Protein AF-0000000084620055 (afdb_homodimer)

Foldseek 3Di:
DVVVVVVVVVVVVVVVVVVVVVVVVVVVVVVVVVVVVVVVVVVVVLVVVLVVQVVVVPVVSSVVSVVVCCVVVVVVVVVPPDCPPPVD/DVVVVVVVVVVVVVVVVVVVVVVVVVVVVVVVVVVVVVVVVVVVVLVVVLVVQVVVVPVVSSVVSVVVCCVVVVVVVVVPPPVVPPPD

pLDDT: mean 87.49, std 14.99, range [29.81, 98.31]

Organism: Rhizophagus irregularis (strain DAOM 197198w) (NCBI:txid1432141)

Sequence (176 aa):
MFREIFEESGFEVYESRESFIEYVQTEQQKRAEDRRIAVGELTERMRDRYWRVEETGDAERTQFFISMLEATVNPIISRFDDNSNEKTMFREIFEESGFEVYESRESFIEYVQTEQQKRAEDRRIAVGELTERMRDRYWRVEETGDAERTQFFISMLEATVNPIISRFDDNSNEKT

Structure (mmCIF, N/CA/C/O backbone):
data_AF-0000000084620055-model_v1
#
loop_
_entity.id
_entity.type
_entity.pdbx_description
1 polymer 'Nudix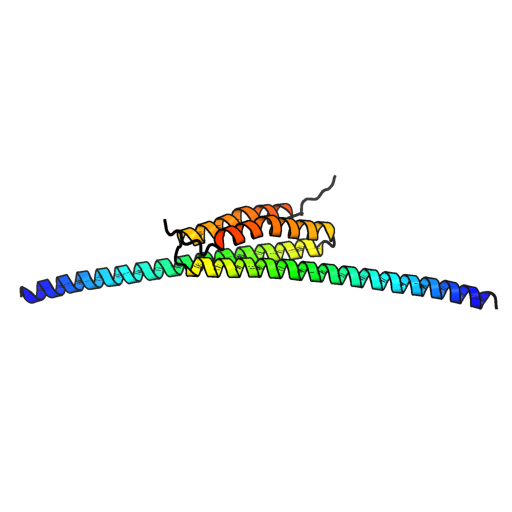 hydrolase domain-containing protein'
#
loop_
_atom_site.group_PDB
_atom_site.id
_atom_site.type_symbol
_atom_site.label_atom_id
_atom_site.label_alt_id
_atom_site.label_comp_id
_atom_site.label_asym_id
_atom_site.label_entity_id
_atom_site.label_seq_id
_atom_site.pdbx_PDB_ins_code
_atom_site.Cartn_x
_atom_site.Cartn_y
_atom_site.Cartn_z
_atom_site.occupancy
_atom_site.B_iso_or_equiv
_atom_site.auth_seq_id
_atom_site.auth_comp_id
_atom_site.auth_asym_id
_atom_site.auth_atom_id
_atom_site.pdbx_PDB_model_num
ATOM 1 N N . MET A 1 1 ? -8.609 -62.344 -17.484 1 67.88 1 MET A N 1
ATOM 2 C CA . MET A 1 1 ? -7.594 -62.062 -16.469 1 67.88 1 MET A CA 1
ATOM 3 C C . MET A 1 1 ? -6.633 -60.969 -16.953 1 67.88 1 MET A C 1
ATOM 5 O O . MET A 1 1 ? -6.383 -60 -16.234 1 67.88 1 MET A O 1
ATOM 9 N N . PHE A 1 2 ? -6.09 -61.062 -18.219 1 72.25 2 PHE A N 1
ATOM 10 C CA . PHE A 1 2 ? -5.117 -60.125 -18.75 1 72.25 2 PHE A CA 1
ATOM 11 C C . PHE A 1 2 ? -5.758 -58.75 -18.984 1 72.25 2 PHE A C 1
ATOM 13 O O . PHE A 1 2 ? -5.152 -57.719 -18.688 1 72.25 2 PHE A O 1
ATOM 20 N N . ARG A 1 3 ? -7.012 -58.656 -19.453 1 76.25 3 ARG A N 1
ATOM 21 C CA . ARG A 1 3 ? -7.703 -57.406 -19.719 1 76.25 3 ARG A CA 1
ATOM 22 C C . ARG A 1 3 ? -7.98 -56.656 -18.422 1 76.25 3 ARG A C 1
ATOM 24 O O . ARG A 1 3 ? -7.848 -55.438 -18.375 1 76.25 3 ARG A O 1
ATOM 31 N N . GLU A 1 4 ? -8.188 -57.406 -17.359 1 71.81 4 GLU A N 1
ATOM 32 C CA . GLU A 1 4 ? -8.516 -56.812 -16.062 1 71.81 4 GLU A CA 1
ATOM 33 C C . GLU A 1 4 ? -7.293 -56.156 -15.43 1 71.81 4 GLU A C 1
ATOM 35 O O . GLU A 1 4 ? -7.398 -55.094 -14.828 1 71.81 4 GLU A O 1
ATOM 40 N N . ILE A 1 5 ? -6.105 -56.781 -15.648 1 72.56 5 ILE A N 1
ATOM 41 C CA . ILE A 1 5 ? -4.859 -56.25 -15.078 1 72.56 5 ILE A CA 1
ATOM 42 C C . ILE A 1 5 ? -4.457 -54.969 -15.789 1 72.56 5 ILE A C 1
ATOM 44 O O . ILE A 1 5 ? -3.992 -54.031 -15.156 1 72.56 5 ILE A O 1
ATOM 48 N N . PHE A 1 6 ? -4.668 -54.844 -17.141 1 73.38 6 PHE A N 1
ATOM 49 C CA . PHE A 1 6 ? -4.32 -53.688 -17.938 1 73.38 6 PHE A CA 1
ATOM 50 C C . PHE A 1 6 ? -5.25 -52.531 -17.609 1 73.38 6 PHE A C 1
ATOM 52 O O . PHE A 1 6 ? -4.809 -51.375 -17.5 1 73.38 6 PHE A O 1
ATOM 59 N N . GLU A 1 7 ? -6.52 -52.781 -17.391 1 73.88 7 GLU A N 1
ATOM 60 C CA . GLU A 1 7 ? -7.492 -51.75 -17.062 1 73.88 7 GLU A CA 1
ATOM 61 C C . GLU A 1 7 ? -7.227 -51.188 -15.672 1 73.88 7 GLU A C 1
ATOM 63 O O . GLU A 1 7 ? -7.316 -49.969 -15.461 1 73.88 7 GLU A O 1
ATOM 68 N N . GLU A 1 8 ? -6.801 -52.125 -14.773 1 74.44 8 GLU A N 1
ATOM 69 C CA . GLU A 1 8 ? -6.496 -51.688 -13.406 1 74.44 8 GLU A CA 1
ATOM 70 C C . GLU A 1 8 ? -5.242 -50.812 -13.367 1 74.44 8 GLU A C 1
ATOM 72 O O . GLU A 1 8 ? -5.195 -49.812 -12.648 1 74.44 8 GLU A O 1
ATOM 77 N N . SER A 1 9 ? -4.258 -51.312 -14.297 1 80.5 9 SER A N 1
ATOM 78 C CA . SER A 1 9 ? -3.016 -50.562 -14.352 1 80.5 9 SER A CA 1
ATOM 79 C C . SER A 1 9 ? -3.24 -49.188 -14.945 1 80.5 9 SER A C 1
ATOM 81 O O . SER A 1 9 ? -2.713 -48.188 -14.438 1 80.5 9 SER A O 1
ATOM 83 N N . GLY A 1 10 ? -4.125 -49.156 -16.062 1 79.62 10 GLY A N 1
ATOM 84 C CA . GLY A 1 10 ? -4.461 -47.875 -16.688 1 79.62 10 GLY A CA 1
ATOM 85 C C . GLY A 1 10 ? -5.215 -46.938 -15.773 1 79.62 10 GLY A C 1
ATOM 86 O O . GLY A 1 10 ? -4.953 -45.719 -15.758 1 79.62 10 GLY A O 1
ATOM 87 N N . PHE A 1 11 ? -6.078 -47.625 -15.023 1 82.62 11 PHE A N 1
ATOM 88 C CA . PHE A 1 11 ? -6.895 -46.875 -14.078 1 82.62 11 PHE A CA 1
ATOM 89 C C . PHE A 1 11 ? -6.035 -46.312 -12.961 1 82.62 11 PHE A C 1
ATOM 91 O O . PHE A 1 11 ? -6.199 -45.156 -12.57 1 82.62 11 PHE A O 1
ATOM 98 N N . GLU A 1 12 ? -5.121 -47.094 -12.32 1 84.19 12 GLU A N 1
ATOM 99 C CA . GLU A 1 12 ? -4.223 -46.656 -11.258 1 84.19 12 GLU A CA 1
ATOM 100 C C . GLU A 1 12 ? -3.352 -45.5 -11.727 1 84.19 12 GLU A C 1
ATOM 102 O O . GLU A 1 12 ? -3.133 -44.531 -10.977 1 84.19 12 GLU A O 1
ATOM 107 N N . VAL A 1 13 ? -2.883 -45.625 -12.969 1 85.75 13 VAL A N 1
ATOM 108 C CA . VAL A 1 13 ? -2.055 -44.562 -13.555 1 85.75 13 VAL A CA 1
ATOM 109 C C . VAL A 1 13 ? -2.885 -43.312 -13.734 1 85.75 13 VAL A C 1
ATOM 111 O O . VAL A 1 13 ? -2.42 -42.188 -13.422 1 85.75 13 VAL A O 1
ATOM 114 N N . TYR A 1 14 ? -4.148 -43.531 -14.219 1 86.25 14 TYR A N 1
ATOM 115 C CA . TYR A 1 14 ? -5.051 -42.406 -14.398 1 86.25 14 TYR A CA 1
ATOM 116 C C . TYR A 1 14 ? -5.363 -41.719 -13.07 1 86.25 14 TYR A C 1
ATOM 118 O O . TYR A 1 14 ? -5.289 -40.5 -12.945 1 86.25 14 TYR A O 1
ATOM 126 N N . GLU A 1 15 ? -5.637 -42.594 -12.031 1 85.69 15 GLU A N 1
ATOM 127 C CA . GLU A 1 15 ? -5.949 -42.062 -10.711 1 85.69 15 GLU A CA 1
ATOM 128 C C . GLU A 1 15 ? -4.754 -41.312 -10.109 1 85.69 15 GLU A C 1
ATOM 130 O O . GLU A 1 15 ? -4.918 -40.281 -9.469 1 85.69 15 GLU A O 1
ATOM 135 N N . SER A 1 16 ? -3.58 -41.844 -10.328 1 87.75 16 SER A N 1
ATOM 136 C CA . SER A 1 16 ? -2.361 -41.219 -9.82 1 87.75 16 SER A CA 1
ATOM 137 C C . SER A 1 16 ? -2.098 -39.875 -10.492 1 87.75 16 SER A C 1
ATOM 139 O O . SER A 1 16 ? -1.713 -38.906 -9.836 1 87.75 16 SER A O 1
ATOM 141 N N . ARG A 1 17 ? -2.414 -39.844 -11.867 1 87.75 17 ARG A N 1
ATOM 142 C CA . ARG A 1 17 ? -2.238 -38.625 -12.625 1 87.75 17 ARG A CA 1
ATOM 143 C C . ARG A 1 17 ? -3.24 -37.562 -12.18 1 87.75 17 ARG A C 1
ATOM 145 O O . ARG A 1 17 ? -2.885 -36.375 -12.023 1 87.75 17 ARG A O 1
ATOM 152 N N . GLU A 1 18 ? -4.52 -38.125 -11.984 1 87.69 18 GLU A N 1
ATOM 153 C CA . GLU A 1 18 ? -5.566 -37.188 -11.539 1 87.69 18 GLU A CA 1
ATOM 154 C C . GLU A 1 18 ? -5.262 -36.625 -10.156 1 87.69 18 GLU A C 1
ATOM 156 O O . GLU A 1 18 ? -5.441 -35.438 -9.906 1 87.69 18 GLU A O 1
ATOM 161 N N . SER A 1 19 ? -4.781 -37.5 -9.266 1 88.56 19 SER A N 1
ATOM 162 C CA . SER A 1 19 ? -4.41 -37.094 -7.922 1 88.56 19 SER A CA 1
ATOM 163 C C . SER A 1 19 ? -3.252 -36.094 -7.949 1 88.56 19 SER A C 1
ATOM 165 O O . SER A 1 19 ? -3.238 -35.125 -7.184 1 88.56 19 SER A O 1
ATOM 167 N N . PHE A 1 20 ? -2.393 -36.406 -8.875 1 89.44 20 PHE A N 1
ATOM 168 C CA . PHE A 1 20 ? -1.241 -35.531 -9.008 1 89.44 20 PHE A CA 1
ATOM 169 C C . PHE A 1 20 ? -1.667 -34.156 -9.523 1 89.44 20 PHE A C 1
ATOM 171 O O . PHE A 1 20 ? -1.247 -33.125 -8.992 1 89.44 20 PHE A O 1
ATOM 178 N N . ILE A 1 21 ? -2.57 -34.094 -10.516 1 88.94 21 ILE A N 1
ATOM 179 C CA . ILE A 1 21 ? -3.076 -32.844 -11.094 1 88.94 21 ILE A CA 1
ATOM 180 C C . ILE A 1 21 ? -3.836 -32.062 -10.031 1 88.94 21 ILE A C 1
ATOM 182 O O . ILE A 1 21 ? -3.645 -30.859 -9.891 1 88.94 21 ILE A O 1
ATOM 186 N N . GLU A 1 22 ? -4.598 -32.75 -9.25 1 88.75 22 GLU A N 1
ATOM 187 C CA . GLU A 1 22 ? -5.344 -32.125 -8.164 1 88.75 22 GLU A CA 1
ATOM 188 C C . GLU A 1 22 ? -4.402 -31.516 -7.125 1 88.75 22 GLU A C 1
ATOM 190 O O . GLU A 1 22 ? -4.637 -30.406 -6.629 1 88.75 22 GLU A O 1
ATOM 195 N N . TYR A 1 23 ? -3.432 -32.281 -6.816 1 89.94 23 TYR A N 1
ATOM 196 C CA . TYR A 1 23 ? -2.439 -31.828 -5.852 1 89.94 23 TYR A CA 1
ATOM 197 C C . TYR A 1 23 ? -1.753 -30.562 -6.348 1 89.94 23 TYR A C 1
ATOM 199 O O . TYR A 1 23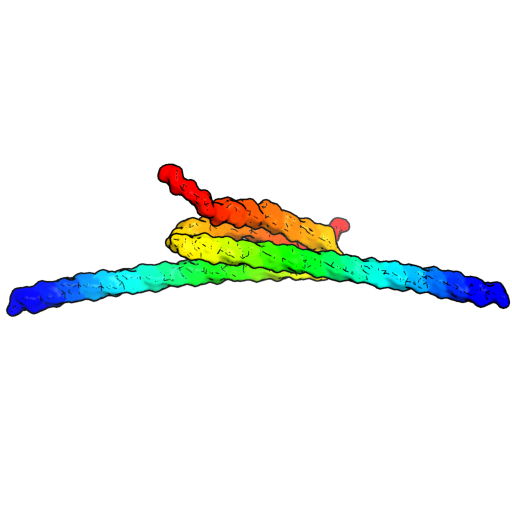 ? -1.628 -29.578 -5.602 1 89.94 23 TYR A O 1
ATOM 207 N N . VAL A 1 24 ? -1.356 -30.484 -7.59 1 85.75 24 VAL A N 1
ATOM 208 C CA . VAL A 1 24 ? -0.67 -29.344 -8.188 1 85.75 24 VAL A CA 1
ATOM 209 C C . VAL A 1 24 ? -1.598 -28.125 -8.195 1 85.75 24 VAL A C 1
ATOM 211 O O . VAL A 1 24 ? -1.185 -27.031 -7.848 1 85.75 24 VAL A O 1
ATOM 214 N N . GLN A 1 25 ? -2.846 -28.297 -8.523 1 88 25 GLN A N 1
ATOM 215 C CA . GLN A 1 25 ? -3.822 -27.219 -8.57 1 88 25 GLN A CA 1
ATOM 216 C C . GLN A 1 25 ? -4.055 -26.625 -7.184 1 88 25 GLN A C 1
ATOM 218 O O . GLN A 1 25 ? -4.105 -25.406 -7.027 1 88 25 GLN A O 1
ATOM 223 N N . THR A 1 26 ? -4.09 -27.531 -6.207 1 89.62 26 THR A N 1
ATOM 224 C CA . THR A 1 26 ? -4.297 -27.078 -4.832 1 89.62 26 THR A CA 1
ATOM 225 C C . THR A 1 26 ? -3.088 -26.297 -4.328 1 89.62 26 THR A C 1
ATOM 227 O O . THR A 1 26 ? -3.24 -25.281 -3.646 1 89.62 26 THR A O 1
ATOM 230 N N . GLU A 1 27 ? -1.937 -26.812 -4.652 1 90.12 27 GLU A N 1
ATOM 231 C CA . GLU A 1 27 ? -0.718 -26.125 -4.23 1 90.12 27 GLU A CA 1
ATOM 232 C C . GLU A 1 27 ? -0.605 -24.75 -4.875 1 90.12 27 GLU A C 1
ATOM 234 O O . GLU A 1 27 ? -0.199 -23.781 -4.227 1 90.12 27 GLU A O 1
ATOM 239 N N . GLN A 1 28 ? -0.963 -24.609 -6.137 1 88.88 28 GLN A N 1
ATOM 240 C CA . GLN A 1 28 ? -0.936 -23.328 -6.832 1 88.88 28 GLN A CA 1
ATOM 241 C C . GLN A 1 28 ? -1.939 -22.359 -6.227 1 88.88 28 GLN A C 1
ATOM 243 O O . GLN A 1 28 ? -1.642 -21.172 -6.07 1 88.88 28 GLN A O 1
ATOM 248 N N . GLN A 1 29 ? -3.053 -22.875 -5.844 1 91.69 29 GLN A N 1
ATOM 249 C CA . GLN A 1 29 ? -4.078 -22.047 -5.219 1 91.69 29 GLN A CA 1
ATOM 250 C C . GLN A 1 29 ? -3.619 -21.531 -3.855 1 91.69 29 GLN A C 1
ATOM 252 O O . GLN A 1 29 ? -3.834 -20.375 -3.516 1 91.69 29 GLN A O 1
ATOM 257 N N . LYS A 1 30 ? -3.006 -22.406 -3.137 1 93.94 30 LYS A N 1
ATOM 258 C CA . LYS A 1 30 ? -2.49 -22.016 -1.826 1 93.94 30 LYS A CA 1
ATOM 259 C C . LYS A 1 30 ? -1.412 -20.938 -1.953 1 93.94 30 LYS A C 1
ATOM 261 O O . LYS A 1 30 ? -1.381 -19.984 -1.172 1 93.94 30 LYS A O 1
ATOM 266 N N . ARG A 1 31 ? -0.573 -21.062 -2.906 1 93.31 31 ARG A N 1
ATOM 267 C CA . ARG A 1 31 ? 0.49 -20.078 -3.119 1 93.31 31 ARG A CA 1
ATOM 268 C C . ARG A 1 31 ? -0.082 -18.734 -3.521 1 93.31 31 ARG A C 1
ATOM 270 O O . ARG A 1 31 ? 0.42 -17.688 -3.096 1 93.31 31 ARG A O 1
ATOM 277 N N . ALA A 1 32 ? -1.068 -18.781 -4.336 1 94.12 32 ALA A N 1
ATOM 278 C CA . ALA A 1 32 ? -1.733 -17.531 -4.727 1 94.12 32 ALA A CA 1
ATOM 279 C C . ALA A 1 32 ? -2.369 -16.844 -3.52 1 94.12 32 ALA A C 1
ATOM 281 O O . ALA A 1 32 ? -2.283 -15.625 -3.375 1 94.12 32 ALA A O 1
ATOM 282 N N . GLU A 1 33 ? -2.963 -17.688 -2.674 1 95.88 33 GLU A N 1
ATOM 283 C CA . GLU A 1 33 ? -3.566 -17.141 -1.46 1 95.88 33 GLU A CA 1
ATOM 284 C C . GLU A 1 33 ? -2.512 -16.531 -0.543 1 95.88 33 GLU A C 1
ATOM 286 O O . GLU A 1 33 ? -2.736 -15.477 0.056 1 95.88 33 GLU A O 1
ATOM 291 N N . ASP A 1 34 ? -1.43 -17.172 -0.391 1 96 34 ASP A N 1
ATOM 292 C CA . ASP A 1 34 ? -0.326 -16.656 0.41 1 96 34 ASP A CA 1
ATOM 293 C C . ASP A 1 34 ? 0.151 -15.312 -0.121 1 96 34 ASP A C 1
ATOM 295 O O . ASP A 1 34 ? 0.436 -14.398 0.656 1 96 34 ASP A O 1
ATOM 299 N N . ARG A 1 35 ? 0.231 -15.234 -1.442 1 96.88 35 ARG A N 1
ATOM 300 C CA . ARG A 1 35 ? 0.65 -13.977 -2.055 1 96.88 35 ARG A CA 1
ATOM 301 C C . ARG A 1 35 ? -0.368 -12.875 -1.789 1 96.88 35 ARG A C 1
ATOM 303 O O . ARG A 1 35 ? 0.004 -11.742 -1.482 1 96.88 35 ARG A O 1
ATOM 310 N N . ARG A 1 36 ? -1.609 -13.219 -1.871 1 97.06 36 ARG A N 1
ATOM 311 C CA . ARG A 1 36 ? -2.676 -12.273 -1.575 1 97.06 36 ARG A CA 1
ATOM 312 C C . ARG A 1 36 ? -2.582 -11.773 -0.136 1 97.06 36 ARG A C 1
ATOM 314 O O . ARG A 1 36 ? -2.711 -10.578 0.123 1 97.06 36 ARG A O 1
ATOM 321 N N . ILE A 1 37 ? -2.346 -12.688 0.755 1 97.69 37 ILE A N 1
ATOM 322 C CA . ILE A 1 37 ? -2.223 -12.352 2.17 1 97.69 37 ILE A CA 1
ATOM 323 C C . ILE A 1 37 ? -1.021 -11.438 2.383 1 97.69 37 ILE A C 1
ATOM 325 O O . ILE A 1 37 ? -1.111 -10.438 3.105 1 97.69 37 ILE A O 1
ATOM 329 N N . ALA A 1 38 ? 0.08 -11.75 1.758 1 96.94 38 ALA A N 1
ATOM 330 C CA . ALA A 1 38 ? 1.298 -10.953 1.896 1 96.94 38 ALA A CA 1
ATOM 331 C C . ALA A 1 38 ? 1.068 -9.516 1.444 1 96.94 38 ALA A C 1
ATOM 333 O O . ALA A 1 38 ? 1.489 -8.57 2.117 1 96.94 38 ALA A O 1
ATOM 334 N N . VAL A 1 39 ? 0.375 -9.32 0.289 1 97.44 39 VAL A N 1
ATOM 335 C CA . VAL A 1 39 ? 0.083 -7.984 -0.22 1 97.44 39 VAL A CA 1
ATOM 336 C C . VAL A 1 39 ? -0.867 -7.266 0.734 1 97.44 39 VAL A C 1
ATOM 338 O O . VAL A 1 39 ? -0.689 -6.078 1.019 1 97.44 39 VAL A O 1
ATOM 341 N N . GLY A 1 40 ? -1.891 -7.945 1.205 1 97.12 40 GLY A N 1
ATOM 342 C CA . GLY A 1 40 ? -2.811 -7.383 2.182 1 97.12 40 GLY A CA 1
ATOM 343 C C . GLY A 1 40 ? -2.119 -6.906 3.445 1 97.12 40 GLY A C 1
ATOM 344 O O . GLY A 1 40 ? -2.393 -5.805 3.932 1 97.12 40 GLY A O 1
ATOM 345 N N . GLU A 1 41 ? -1.249 -7.707 3.977 1 97.44 41 GLU A N 1
ATOM 346 C CA . GLU A 1 41 ? -0.514 -7.355 5.188 1 97.44 41 GLU A CA 1
ATOM 347 C C . GLU A 1 41 ? 0.383 -6.145 4.961 1 97.44 41 GLU A C 1
ATOM 349 O O . GLU A 1 41 ? 0.484 -5.27 5.824 1 97.44 41 GLU A O 1
ATOM 354 N N . LEU A 1 42 ? 1.072 -6.125 3.848 1 97.69 42 LEU A N 1
ATOM 355 C CA . LEU A 1 42 ? 1.946 -5.004 3.527 1 97.69 42 LEU A CA 1
ATOM 356 C C . LEU A 1 42 ? 1.155 -3.701 3.455 1 97.69 42 LEU A C 1
ATOM 358 O O . LEU A 1 42 ? 1.579 -2.682 4.004 1 97.69 42 LEU A O 1
ATOM 362 N N . THR A 1 43 ? -0.035 -3.746 2.773 1 96.81 43 THR A N 1
ATOM 363 C CA . THR A 1 43 ? -0.895 -2.574 2.65 1 96.81 43 THR A CA 1
ATOM 364 C C . THR A 1 43 ? -1.381 -2.113 4.02 1 96.81 43 THR A C 1
ATOM 366 O O . THR A 1 43 ? -1.434 -0.912 4.297 1 96.81 43 THR A O 1
ATOM 369 N N . GLU A 1 44 ? -1.685 -3.023 4.867 1 96.5 44 GLU A N 1
ATOM 370 C CA . GLU A 1 44 ? -2.148 -2.697 6.211 1 96.5 44 GLU A CA 1
ATOM 371 C C . GLU A 1 44 ? -1.039 -2.055 7.039 1 96.5 44 GLU A C 1
ATOM 373 O O . GLU A 1 44 ? -1.276 -1.078 7.754 1 96.5 44 GLU A O 1
ATOM 378 N N . ARG A 1 45 ? 0.126 -2.607 6.973 1 95.94 45 ARG A N 1
ATOM 379 C CA . ARG A 1 45 ? 1.255 -2.031 7.699 1 95.94 45 ARG A CA 1
ATOM 380 C C . ARG A 1 45 ? 1.539 -0.609 7.227 1 95.94 45 ARG A C 1
ATOM 382 O O . ARG A 1 45 ? 1.819 0.275 8.039 1 95.94 45 ARG A O 1
ATOM 389 N N . MET A 1 46 ? 1.457 -0.432 5.93 1 96.5 46 MET A N 1
ATOM 390 C CA . MET A 1 46 ? 1.66 0.897 5.359 1 96.5 46 MET A CA 1
ATOM 391 C C . MET A 1 46 ? 0.621 1.88 5.887 1 96.5 46 MET A C 1
ATOM 393 O O . MET A 1 46 ? 0.965 2.98 6.324 1 96.5 46 MET A O 1
ATOM 397 N N . ARG A 1 47 ? -0.625 1.471 5.895 1 96.44 47 ARG A N 1
ATOM 398 C CA . ARG A 1 47 ? -1.715 2.326 6.352 1 96.44 47 ARG A CA 1
ATOM 399 C C . ARG A 1 47 ? -1.601 2.607 7.844 1 96.44 47 ARG A C 1
ATOM 401 O O . ARG A 1 47 ? -1.798 3.742 8.289 1 96.44 47 ARG A O 1
ATOM 408 N N . ASP A 1 48 ? -1.249 1.556 8.57 1 96.12 48 ASP A N 1
ATOM 409 C CA . ASP A 1 48 ? -1.085 1.716 10.016 1 96.12 48 ASP A CA 1
ATOM 410 C C . ASP A 1 48 ? 0.026 2.713 10.336 1 96.12 48 ASP A C 1
ATOM 412 O O . ASP A 1 48 ? -0.138 3.58 11.195 1 96.12 48 ASP A O 1
ATOM 416 N N . ARG A 1 49 ? 1.119 2.625 9.695 1 96.81 49 ARG A N 1
ATOM 417 C CA . ARG A 1 49 ? 2.234 3.533 9.945 1 96.81 49 ARG A CA 1
ATOM 418 C C . ARG A 1 49 ? 1.881 4.961 9.547 1 96.81 49 ARG A C 1
ATOM 420 O O . ARG A 1 49 ? 2.225 5.914 10.25 1 96.81 49 ARG A O 1
ATOM 427 N N . TYR A 1 50 ? 1.208 5.02 8.414 1 97.69 50 TYR A N 1
ATOM 428 C CA . TYR A 1 50 ? 0.732 6.34 8.008 1 97.69 50 TYR A CA 1
ATOM 429 C C . TYR A 1 50 ? -0.089 6.984 9.117 1 97.69 50 TY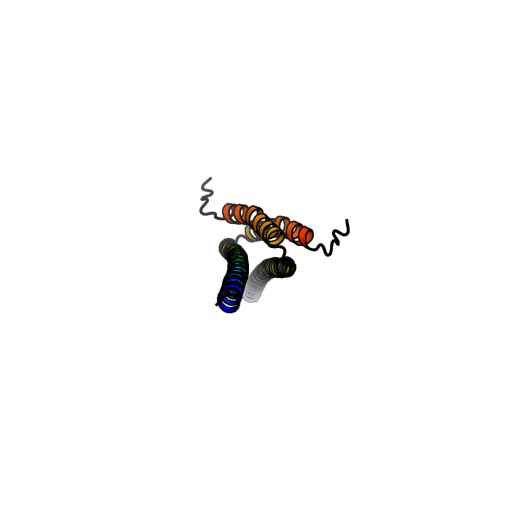R A C 1
ATOM 431 O O . TYR A 1 50 ? 0.152 8.141 9.484 1 97.69 50 TYR A O 1
ATOM 439 N N . TRP A 1 51 ? -0.997 6.219 9.625 1 96.81 51 TRP A N 1
ATOM 440 C CA . TRP A 1 51 ? -1.884 6.758 10.648 1 96.81 51 TRP A CA 1
ATOM 441 C C . TRP A 1 51 ? -1.097 7.172 11.891 1 96.81 51 TRP A C 1
ATOM 443 O O . TRP A 1 51 ? -1.333 8.242 12.453 1 96.81 51 TRP A O 1
ATOM 453 N N . ARG A 1 52 ? -0.095 6.406 12.25 1 95.88 52 ARG A N 1
ATOM 454 C CA . ARG A 1 52 ? 0.722 6.719 13.422 1 95.88 52 ARG A CA 1
ATOM 455 C C . ARG A 1 52 ? 1.534 7.988 13.195 1 95.88 52 ARG A C 1
ATOM 457 O O . ARG A 1 52 ? 1.672 8.812 14.109 1 95.88 52 ARG A O 1
ATOM 464 N N . VAL A 1 53 ? 2.043 8.211 12.047 1 95.5 53 VAL A N 1
ATOM 465 C CA . VAL A 1 53 ? 2.82 9.398 11.719 1 95.5 53 VAL A CA 1
ATOM 466 C C . VAL A 1 53 ? 1.905 10.617 11.68 1 95.5 53 VAL A C 1
ATOM 468 O O . VAL A 1 53 ? 2.24 11.672 12.234 1 95.5 53 VAL A O 1
ATOM 471 N N . GLU A 1 54 ? 0.699 10.398 11.102 1 95.69 54 GLU A N 1
ATOM 472 C CA . GLU A 1 54 ? -0.277 11.484 11.008 1 95.69 54 GLU A CA 1
ATOM 473 C C . GLU A 1 54 ? -0.732 11.938 12.391 1 95.69 54 GLU A C 1
ATOM 475 O O . GLU A 1 54 ? -0.917 13.133 12.633 1 95.69 54 GLU A O 1
ATOM 480 N N . GLU A 1 55 ? -0.79 11.008 13.289 1 93.75 55 GLU A N 1
ATOM 481 C CA . GLU A 1 55 ? -1.257 11.281 14.641 1 93.75 55 GLU A CA 1
ATOM 482 C C . GLU A 1 55 ? -0.273 12.172 15.398 1 93.75 55 GLU A C 1
ATOM 484 O O . GLU A 1 55 ? -0.643 12.82 16.375 1 93.75 55 GLU A O 1
ATOM 489 N N . THR A 1 56 ? 1.013 12.188 14.938 1 92.38 56 THR A N 1
ATOM 490 C CA . THR A 1 56 ? 2.008 13.023 15.602 1 92.38 56 THR A CA 1
ATOM 491 C C . THR A 1 56 ? 1.741 14.5 15.336 1 92.38 56 THR A C 1
ATOM 493 O O . THR A 1 56 ? 2.264 15.367 16.031 1 92.38 56 THR A O 1
ATOM 496 N N . GLY A 1 57 ? 0.997 14.812 14.312 1 91.31 57 GLY A N 1
ATOM 497 C CA . GLY A 1 57 ? 0.647 16.188 13.984 1 91.31 57 GLY A CA 1
ATOM 498 C C . GLY A 1 57 ? 1.727 16.906 13.203 1 91.31 57 GLY A C 1
ATOM 499 O O . GLY A 1 57 ? 1.607 18.109 12.922 1 91.31 57 GLY A O 1
ATOM 500 N N . ASP A 1 58 ? 2.754 16.219 12.906 1 92.81 58 ASP A N 1
ATOM 501 C CA . ASP A 1 58 ? 3.854 16.766 12.117 1 92.81 58 ASP A CA 1
ATOM 502 C C . ASP A 1 58 ? 3.602 16.578 10.617 1 92.81 58 ASP A C 1
ATOM 504 O O . ASP A 1 58 ? 3.939 15.547 10.047 1 92.81 58 ASP A O 1
ATOM 508 N N . ALA A 1 59 ? 2.998 17.547 9.992 1 93 59 ALA A N 1
ATOM 509 C CA . ALA A 1 59 ? 2.568 17.469 8.602 1 93 59 ALA A CA 1
ATOM 510 C C . ALA A 1 59 ? 3.756 17.234 7.672 1 93 59 ALA A C 1
ATOM 512 O O . ALA A 1 59 ? 3.648 16.484 6.691 1 93 59 ALA A O 1
ATOM 513 N N . GLU A 1 60 ? 4.801 17.922 8.031 1 93.81 60 GLU A N 1
ATOM 514 C CA . GLU A 1 60 ? 5.984 17.781 7.191 1 93.81 60 GLU A CA 1
ATOM 515 C C . GLU A 1 60 ? 6.523 16.344 7.238 1 93.81 60 GLU A C 1
ATOM 517 O O . GLU A 1 60 ? 6.891 15.781 6.207 1 93.81 60 GLU A O 1
ATOM 522 N N . ARG A 1 61 ? 6.512 15.773 8.445 1 95.5 61 ARG A N 1
ATOM 523 C CA . ARG A 1 61 ? 6.949 14.398 8.609 1 95.5 61 ARG A CA 1
ATOM 524 C C . ARG A 1 61 ? 6.027 13.438 7.859 1 95.5 61 ARG A C 1
ATOM 526 O O . ARG A 1 61 ? 6.496 12.5 7.207 1 95.5 61 ARG A O 1
ATOM 533 N N . THR A 1 62 ? 4.75 13.711 7.941 1 96.75 62 THR A N 1
ATOM 534 C CA . THR A 1 62 ? 3.777 12.859 7.262 1 96.75 62 THR A CA 1
ATOM 535 C C . THR A 1 62 ? 3.941 12.953 5.746 1 96.75 62 THR A C 1
ATOM 537 O O . THR A 1 62 ? 3.941 11.938 5.051 1 96.75 62 THR A O 1
ATOM 540 N N . GLN A 1 63 ? 4.133 14.156 5.281 1 97.12 63 GLN A N 1
ATOM 541 C CA . GLN A 1 63 ? 4.312 14.352 3.848 1 97.12 63 GLN A CA 1
ATOM 542 C C . GLN A 1 63 ? 5.586 13.664 3.357 1 97.12 63 GLN A C 1
ATOM 544 O O . GLN A 1 63 ? 5.609 13.102 2.258 1 97.12 63 GLN A O 1
ATOM 549 N N . PHE A 1 64 ? 6.609 13.75 4.176 1 97.5 64 PHE A N 1
ATOM 550 C CA . PHE A 1 64 ? 7.867 13.094 3.834 1 97.5 64 PHE A CA 1
ATOM 551 C C . PHE A 1 64 ? 7.684 11.586 3.734 1 97.5 64 PHE A C 1
ATOM 553 O O . PHE A 1 64 ? 8.156 10.961 2.783 1 97.5 64 PHE A O 1
ATOM 560 N N . PHE A 1 65 ? 6.973 10.977 4.656 1 98.31 65 PHE A N 1
ATOM 561 C CA . PHE A 1 65 ? 6.648 9.555 4.652 1 98.31 65 PHE A CA 1
ATOM 562 C C . PHE A 1 65 ? 5.941 9.164 3.359 1 98.31 65 PHE A C 1
ATOM 564 O O . PHE A 1 65 ? 6.352 8.219 2.682 1 98.31 65 PHE A O 1
ATOM 571 N N . ILE A 1 66 ? 4.922 9.938 2.982 1 98.31 66 ILE A N 1
ATOM 572 C CA . ILE A 1 66 ? 4.109 9.648 1.805 1 98.31 66 ILE A CA 1
ATOM 573 C C . ILE A 1 66 ? 4.969 9.766 0.546 1 98.31 66 ILE A C 1
ATOM 575 O O . ILE A 1 66 ? 4.898 8.914 -0.341 1 98.31 66 ILE A O 1
ATOM 579 N N . SER A 1 67 ? 5.777 10.773 0.518 1 98.12 67 SER A N 1
ATOM 580 C CA . SER A 1 67 ? 6.641 11 -0.639 1 98.12 67 SER A CA 1
ATOM 581 C C . SER A 1 67 ? 7.633 9.852 -0.821 1 98.12 67 SER A C 1
ATOM 583 O O . SER A 1 67 ? 7.91 9.445 -1.949 1 98.12 67 SER A O 1
ATOM 585 N N . MET A 1 68 ? 8.156 9.305 0.258 1 97.94 68 MET A N 1
ATOM 586 C CA . MET A 1 68 ? 9.086 8.18 0.188 1 97.94 68 MET A CA 1
ATOM 587 C C . MET A 1 68 ? 8.398 6.938 -0.357 1 97.94 68 MET A C 1
ATOM 589 O O . MET A 1 68 ? 8.953 6.234 -1.204 1 97.94 68 MET A O 1
ATOM 593 N N . LEU A 1 69 ? 7.199 6.762 0.139 1 98.31 69 LEU A N 1
ATOM 594 C CA . LEU A 1 69 ? 6.43 5.625 -0.354 1 98.31 69 LEU A CA 1
ATOM 595 C C . LEU A 1 69 ? 6.184 5.742 -1.854 1 98.31 69 LEU A C 1
ATOM 597 O O . LEU A 1 69 ? 6.438 4.801 -2.607 1 98.31 69 LEU A O 1
ATOM 601 N N . GLU A 1 70 ? 5.707 6.836 -2.312 1 98.06 70 GLU A N 1
ATOM 602 C CA . GLU A 1 70 ? 5.406 7.051 -3.725 1 98.06 70 GLU A CA 1
ATOM 603 C C . GLU A 1 70 ? 6.652 6.883 -4.586 1 98.06 70 GLU A C 1
ATOM 605 O O . GLU A 1 70 ? 6.598 6.273 -5.656 1 98.06 70 GLU A O 1
ATOM 610 N N . ALA A 1 71 ? 7.742 7.371 -4.109 1 97.62 71 ALA A N 1
ATOM 611 C CA . ALA A 1 71 ? 8.984 7.375 -4.871 1 97.62 71 ALA A CA 1
ATOM 612 C C . ALA A 1 71 ? 9.508 5.953 -5.07 1 97.62 71 ALA A C 1
ATOM 614 O O . ALA A 1 71 ? 10.211 5.676 -6.043 1 97.62 71 ALA A O 1
ATOM 615 N N . THR A 1 72 ? 9.109 5.113 -4.188 1 96.69 72 THR A N 1
ATOM 616 C CA . THR A 1 72 ? 9.656 3.764 -4.27 1 96.69 72 THR A CA 1
ATOM 617 C C . THR A 1 72 ? 8.641 2.807 -4.883 1 96.69 72 THR A C 1
ATOM 619 O O . THR A 1 72 ? 9.008 1.896 -5.629 1 96.69 72 THR A O 1
ATOM 622 N N . VAL A 1 73 ? 7.375 3.018 -4.621 1 97.5 73 VAL A N 1
ATOM 623 C CA . VAL A 1 73 ? 6.332 2.088 -5.039 1 97.5 73 VAL A CA 1
ATOM 624 C C . VAL A 1 73 ? 5.957 2.355 -6.496 1 97.5 73 VAL A C 1
ATOM 626 O O . VAL A 1 73 ? 5.773 1.419 -7.277 1 97.5 73 VAL A O 1
ATOM 629 N N . ASN A 1 74 ? 5.918 3.586 -6.93 1 97.06 74 ASN A N 1
ATOM 630 C CA . ASN A 1 74 ? 5.465 3.932 -8.273 1 97.06 74 ASN A CA 1
ATOM 631 C C . ASN A 1 74 ? 6.363 3.312 -9.344 1 97.06 74 ASN A C 1
ATOM 633 O O . ASN A 1 74 ? 5.867 2.734 -10.312 1 97.06 74 ASN A O 1
ATOM 637 N N . PRO A 1 75 ? 7.699 3.387 -9.234 1 96.44 75 PRO A N 1
ATOM 638 C CA . PRO A 1 75 ? 8.547 2.752 -10.242 1 96.44 75 PRO A CA 1
ATOM 639 C C . PRO A 1 75 ? 8.32 1.243 -10.336 1 96.44 75 PRO A C 1
ATOM 641 O O . PRO A 1 75 ? 8.422 0.665 -11.422 1 96.44 75 PRO A O 1
ATOM 644 N N . ILE A 1 76 ? 8.07 0.656 -9.211 1 97 76 ILE A N 1
ATOM 645 C CA . ILE A 1 76 ? 7.832 -0.783 -9.203 1 97 76 ILE A CA 1
ATOM 646 C C . ILE A 1 76 ? 6.543 -1.096 -9.953 1 97 76 ILE A C 1
ATOM 648 O O . ILE A 1 76 ? 6.508 -1.998 -10.797 1 97 76 ILE A O 1
ATOM 652 N N . ILE A 1 77 ? 5.492 -0.375 -9.672 1 96.56 77 ILE A N 1
ATOM 653 C CA . ILE A 1 77 ? 4.219 -0.542 -10.367 1 96.56 77 ILE A CA 1
ATOM 654 C C . ILE A 1 77 ? 4.426 -0.365 -11.867 1 96.56 77 ILE A C 1
ATOM 656 O O . ILE A 1 77 ? 3.947 -1.173 -12.664 1 96.56 77 ILE A O 1
ATOM 660 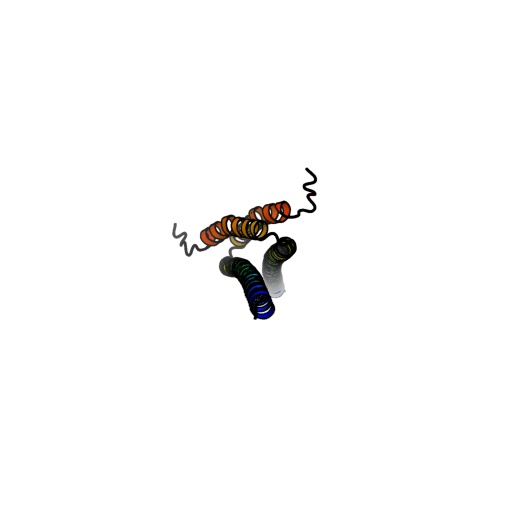N N . SER A 1 78 ? 5.148 0.612 -12.219 1 95 78 SER A N 1
ATOM 661 C CA . SER A 1 78 ? 5.391 0.915 -13.625 1 95 78 SER A CA 1
ATOM 662 C C . SER A 1 78 ? 6.172 -0.205 -14.305 1 95 78 SER A C 1
ATOM 664 O O . SER A 1 78 ? 5.934 -0.512 -15.477 1 95 78 SER A O 1
ATOM 666 N N . ARG A 1 79 ? 7.129 -0.765 -13.633 1 94.25 79 ARG A N 1
ATOM 667 C CA . ARG A 1 79 ? 7.949 -1.846 -14.164 1 94.25 79 ARG A CA 1
ATOM 668 C C . ARG A 1 79 ? 7.094 -3.055 -14.531 1 94.25 79 ARG A C 1
ATOM 670 O O . ARG A 1 79 ? 7.434 -3.803 -15.453 1 94.25 79 ARG A O 1
ATOM 677 N N . PHE A 1 80 ? 6.012 -3.248 -13.891 1 93.94 80 PHE A N 1
ATOM 678 C CA . PHE A 1 80 ? 5.188 -4.43 -14.117 1 93.94 80 PHE A CA 1
ATOM 679 C C . PHE A 1 80 ? 3.959 -4.078 -14.945 1 93.94 80 PHE A C 1
ATOM 681 O O . PHE A 1 80 ? 3.041 -4.891 -15.078 1 93.94 80 PHE A O 1
ATOM 688 N N . ASP A 1 81 ? 3.799 -2.9 -15.391 1 80.75 81 ASP A N 1
ATOM 689 C CA . ASP A 1 81 ? 2.73 -2.5 -16.297 1 80.75 81 ASP A CA 1
ATOM 690 C C . ASP A 1 81 ? 2.889 -3.174 -17.656 1 80.75 81 ASP A C 1
ATOM 692 O O . ASP A 1 81 ? 1.946 -3.211 -18.453 1 80.75 81 ASP A O 1
ATOM 696 N N . ASP A 1 82 ? 3.904 -3.926 -17.969 1 61.66 82 ASP A N 1
ATOM 697 C CA . ASP A 1 82 ? 4.242 -4.398 -19.297 1 61.66 82 ASP A CA 1
ATOM 698 C C . ASP A 1 82 ? 3.146 -5.305 -19.859 1 61.66 82 ASP A C 1
ATOM 700 O O . ASP A 1 82 ? 2.824 -6.336 -19.266 1 61.66 82 ASP A O 1
ATOM 704 N N . ASN A 1 83 ? 2.053 -4.969 -20.469 1 52 83 ASN A N 1
ATOM 705 C CA . ASN A 1 83 ? 1.871 -5.637 -21.75 1 52 83 ASN A CA 1
ATOM 706 C C . ASN A 1 83 ? 3.205 -5.895 -22.453 1 52 83 ASN A C 1
ATOM 708 O O . ASN A 1 83 ? 3.27 -5.961 -23.672 1 52 83 ASN A O 1
ATOM 712 N N . SER A 1 84 ? 4.305 -5.711 -21.953 1 44.03 84 SER A N 1
ATOM 713 C CA . SER A 1 84 ? 5.438 -6 -22.828 1 44.03 84 SER A CA 1
ATOM 714 C C . SER A 1 84 ? 5.43 -7.453 -23.281 1 44.03 84 SER A C 1
ATOM 716 O O . SER A 1 84 ? 5.363 -8.367 -22.453 1 44.03 84 SER A O 1
ATOM 718 N N . ASN A 1 85 ? 4.762 -7.812 -24.328 1 42.66 85 ASN A N 1
ATOM 719 C CA . ASN A 1 85 ? 5.047 -8.859 -25.297 1 42.66 85 ASN A CA 1
ATOM 720 C C . ASN A 1 85 ? 6.512 -9.289 -25.25 1 42.66 85 ASN A C 1
ATOM 722 O O . ASN A 1 85 ? 7.398 -8.508 -25.594 1 42.66 85 ASN A O 1
ATOM 726 N N . GLU A 1 86 ? 6.957 -9.672 -24.281 1 39.16 86 GLU A N 1
ATOM 727 C CA . GLU A 1 86 ? 8.188 -10.414 -24.547 1 39.16 86 GLU A CA 1
ATOM 728 C C . GLU A 1 86 ? 8.047 -11.305 -25.781 1 39.16 86 GLU A C 1
ATOM 730 O O . GLU A 1 86 ? 7.406 -12.359 -25.719 1 39.16 86 GLU A O 1
ATOM 735 N N . LYS A 1 87 ? 7.387 -10.836 -26.812 1 38.72 87 LYS A N 1
ATOM 736 C CA . LYS A 1 87 ? 7.66 -11.422 -28.125 1 38.72 87 LYS A CA 1
ATOM 737 C C . LYS A 1 87 ? 9.156 -11.453 -28.406 1 38.72 87 LYS A C 1
ATOM 739 O O . LYS A 1 87 ? 9.703 -10.523 -29 1 38.72 87 LYS A O 1
ATOM 744 N N . THR A 1 88 ? 10.211 -11.773 -27.562 1 29.81 88 THR A N 1
ATOM 745 C CA . THR A 1 88 ? 11.328 -12.297 -28.344 1 29.81 88 THR A CA 1
ATOM 746 C C . THR A 1 88 ? 11.078 -13.75 -28.734 1 29.81 88 THR A C 1
ATOM 748 O O . THR A 1 88 ? 10.609 -14.547 -27.938 1 29.81 88 THR A O 1
ATOM 751 N N . MET B 1 1 ? -18.266 57.219 24.078 1 66.44 1 MET B N 1
ATOM 752 C CA . MET B 1 1 ? -17.766 57.219 22.703 1 66.44 1 MET B CA 1
ATOM 753 C C . MET B 1 1 ? -16.406 56.5 22.625 1 66.44 1 MET B C 1
ATOM 755 O O . MET B 1 1 ? -16.219 55.625 21.797 1 66.44 1 MET B O 1
ATOM 759 N N . PHE B 1 2 ? -15.398 56.844 23.516 1 72.75 2 PHE B N 1
ATOM 760 C CA . PHE B 1 2 ? -14.055 56.281 23.5 1 72.75 2 PHE B CA 1
ATOM 761 C C . PHE B 1 2 ? -14.094 54.781 23.875 1 72.75 2 PHE B C 1
ATOM 763 O O . PHE B 1 2 ? -13.406 53.969 23.266 1 72.75 2 PHE B O 1
ATOM 770 N N . ARG B 1 3 ? -14.938 54.344 24.828 1 76.62 3 ARG B N 1
ATOM 771 C CA . ARG B 1 3 ? -15.031 52.938 25.266 1 76.62 3 ARG B CA 1
ATOM 772 C C . ARG B 1 3 ? -15.609 52.062 24.172 1 76.62 3 ARG B C 1
ATOM 774 O O . ARG B 1 3 ? -15.156 50.938 23.969 1 76.62 3 ARG B O 1
ATOM 781 N N . GLU B 1 4 ? -16.484 52.656 23.375 1 72.5 4 GLU B N 1
ATOM 782 C CA . GLU B 1 4 ? -17.156 51.938 22.297 1 72.5 4 GLU B CA 1
ATOM 783 C C . GLU B 1 4 ? -16.203 51.625 21.141 1 72.5 4 GLU B C 1
ATOM 785 O O . GLU B 1 4 ? -16.234 50.531 20.578 1 72.5 4 GLU B O 1
ATOM 790 N N . ILE B 1 5 ? -15.258 52.594 20.891 1 72.81 5 ILE B N 1
ATOM 791 C CA . ILE B 1 5 ? -14.305 52.438 19.797 1 72.81 5 ILE B CA 1
ATOM 792 C C . ILE B 1 5 ? -13.258 51.375 20.172 1 72.81 5 ILE B C 1
ATOM 794 O O . ILE B 1 5 ? -12.859 50.594 19.312 1 72.81 5 ILE B O 1
ATOM 798 N N . PHE B 1 6 ? -12.828 51.281 21.438 1 73.56 6 PHE B N 1
ATOM 799 C CA . PHE B 1 6 ? -11.836 50.312 21.922 1 73.56 6 PHE B CA 1
ATOM 800 C C . PHE B 1 6 ? -12.422 48.906 21.938 1 73.56 6 PHE B C 1
ATOM 802 O O . PHE B 1 6 ? -11.742 47.938 21.547 1 73.56 6 PHE B O 1
ATOM 809 N N . GLU B 1 7 ? -13.656 48.75 22.312 1 73.19 7 GLU B N 1
ATOM 810 C CA . GLU B 1 7 ? -14.32 47.438 22.344 1 73.19 7 GLU B CA 1
ATOM 811 C C . GLU B 1 7 ? -14.539 46.875 20.938 1 73.19 7 GLU B C 1
ATOM 813 O O . GLU B 1 7 ? -14.344 45.688 20.703 1 73.19 7 GLU B O 1
ATOM 818 N N . GLU B 1 8 ? -14.844 47.844 20.016 1 73.94 8 GLU B N 1
ATOM 819 C CA . GLU B 1 8 ? -15.055 47.438 18.625 1 73.94 8 GLU B CA 1
ATOM 820 C C . GLU B 1 8 ? -13.742 47 17.984 1 73.94 8 GLU B C 1
ATOM 822 O O . GLU B 1 8 ? -13.719 46 17.234 1 73.94 8 GLU B O 1
ATOM 827 N N . SER B 1 9 ? -12.648 47.812 18.438 1 78.25 9 SER B N 1
ATOM 828 C CA . SER B 1 9 ? -11.336 47.469 17.891 1 78.25 9 SER B CA 1
ATOM 829 C C . SER B 1 9 ? -10.859 46.125 18.422 1 78.25 9 SER B C 1
ATOM 831 O O . SER B 1 9 ? -10.328 45.312 17.656 1 78.25 9 SER B O 1
ATOM 833 N N . GLY B 1 10 ? -11.125 45.906 19.797 1 78.06 10 GLY B N 1
ATOM 834 C CA . GLY B 1 10 ? -10.766 44.625 20.422 1 78.06 10 GLY B CA 1
ATOM 835 C C . GLY B 1 10 ? -11.523 43.438 19.844 1 78.06 10 GLY B C 1
ATOM 836 O O . GLY B 1 10 ? -10.953 42.375 19.625 1 78.06 10 GLY B O 1
ATOM 837 N N . PHE B 1 11 ? -12.805 43.812 19.594 1 80.69 11 PHE B N 1
ATOM 838 C CA . PHE B 1 11 ? -13.68 42.812 19.047 1 80.69 11 PHE B CA 1
ATOM 839 C C . PHE B 1 11 ? -13.258 42.438 17.625 1 80.69 11 PHE B C 1
ATOM 841 O O . PHE B 1 11 ? -13.227 41.281 17.25 1 80.69 11 PHE B O 1
ATOM 848 N N . GLU B 1 12 ? -12.992 43.438 16.719 1 83.19 12 GLU B N 1
ATOM 849 C CA . GLU B 1 12 ? -12.555 43.219 15.344 1 83.19 12 GLU B CA 1
ATOM 850 C C . GLU B 1 12 ? -11.266 42.406 15.297 1 83.19 12 GLU B C 1
ATOM 852 O O . GLU B 1 12 ? -11.117 41.531 14.453 1 83.19 12 GLU B O 1
ATOM 857 N N . VAL B 1 13 ? -10.367 42.75 16.234 1 85.38 13 VAL B N 1
ATOM 858 C CA . VAL B 1 13 ? -9.102 42.031 16.328 1 85.38 13 VAL B CA 1
ATOM 859 C C . VAL B 1 13 ? -9.352 40.562 16.734 1 85.38 13 VAL B C 1
ATOM 861 O O . VAL B 1 13 ? -8.766 39.656 16.172 1 85.38 13 VAL B O 1
ATOM 864 N N . TYR B 1 14 ? -10.273 40.438 17.766 1 85.81 14 TYR B N 1
ATOM 865 C CA . TYR B 1 14 ? -10.625 39.094 18.219 1 85.81 14 TYR B CA 1
ATOM 866 C C . TYR B 1 14 ? -11.281 38.281 17.109 1 85.81 14 TYR B C 1
ATOM 868 O O . TYR B 1 14 ? -10.914 37.125 16.875 1 85.81 14 TYR B O 1
ATOM 876 N N . GLU B 1 15 ? -12.211 38.969 16.375 1 84.81 15 GLU B N 1
ATOM 877 C CA . GLU B 1 15 ? -12.906 38.312 15.289 1 84.81 15 GLU B CA 1
ATOM 878 C C . GLU B 1 15 ? -11.938 37.906 14.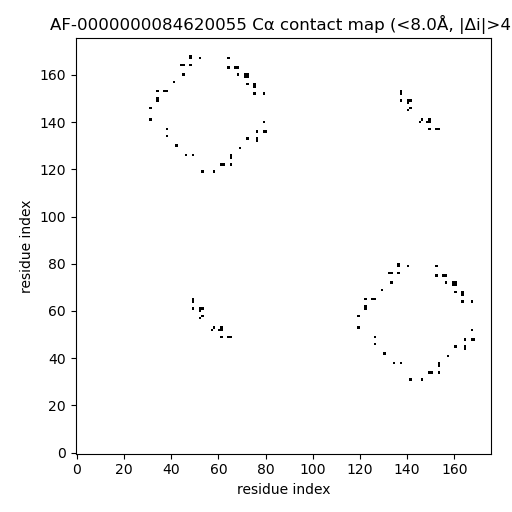172 1 84.81 15 GLU B C 1
ATOM 880 O O . GLU B 1 15 ? -12.047 36.844 13.578 1 84.81 15 GLU B O 1
ATOM 885 N N . SER B 1 16 ? -11.023 38.812 13.906 1 87.31 16 SER B N 1
ATOM 886 C CA . SER B 1 16 ? -10.023 38.562 12.867 1 87.31 16 SER B CA 1
ATOM 887 C C . SER B 1 16 ? -9.109 37.406 13.258 1 87.31 16 SER B C 1
ATOM 889 O O . SER B 1 16 ? -8.781 36.562 12.422 1 87.31 16 SER B O 1
ATOM 891 N N . ARG B 1 17 ? -8.773 37.375 14.617 1 87.5 17 ARG B N 1
ATOM 892 C CA . ARG B 1 17 ? -7.926 36.281 15.117 1 87.5 17 ARG B CA 1
ATOM 893 C C . ARG B 1 17 ? -8.648 34.938 15.062 1 87.5 17 ARG B C 1
ATOM 895 O O . ARG B 1 17 ? -8.062 33.938 14.672 1 87.5 17 ARG B O 1
ATOM 902 N N . GLU B 1 18 ? -9.977 35.062 15.469 1 87.31 18 GLU B N 1
ATOM 903 C CA . GLU B 1 18 ? -10.781 33.844 15.445 1 87.31 18 GLU B CA 1
ATOM 904 C C . GLU B 1 18 ? -10.953 33.312 14.023 1 87.31 18 GLU B C 1
ATOM 906 O O . GLU B 1 18 ? -10.859 32.125 13.781 1 87.31 18 GLU B O 1
ATOM 911 N N . SER B 1 19 ? -11.18 34.219 13.102 1 88.31 19 SER B N 1
ATOM 912 C CA . SER B 1 19 ? -11.32 33.875 11.695 1 88.31 19 SER B CA 1
ATOM 913 C C . SER B 1 19 ? -10.023 33.281 11.141 1 88.31 19 SER B C 1
ATOM 915 O O . SER B 1 19 ? -10.055 32.312 10.367 1 88.31 19 SER B O 1
ATOM 917 N N . PHE B 1 20 ? -8.992 33.875 11.648 1 89.38 20 PHE B N 1
ATOM 918 C CA . PHE B 1 20 ? -7.691 33.406 11.203 1 89.38 20 PHE B CA 1
ATOM 919 C C . PHE B 1 20 ? -7.418 32 11.742 1 89.38 20 PHE B C 1
ATOM 921 O O . PHE B 1 20 ? -6.984 31.125 10.992 1 89.38 20 PHE B O 1
ATOM 928 N N . ILE B 1 21 ? -7.738 31.75 13.008 1 88.88 21 ILE B N 1
ATOM 929 C CA . ILE B 1 21 ? -7.543 30.453 13.641 1 88.88 21 ILE B CA 1
ATOM 930 C C . ILE B 1 21 ? -8.414 29.406 12.953 1 88.88 21 ILE B C 1
ATOM 932 O O . ILE B 1 21 ? -7.949 28.297 12.641 1 88.88 21 ILE B O 1
ATOM 936 N N . GLU B 1 22 ? -9.602 29.766 12.625 1 88.88 22 GLU B N 1
ATOM 937 C CA . GLU B 1 22 ? -10.516 28.875 11.922 1 88.88 22 GLU B CA 1
ATOM 938 C C . GLU B 1 22 ? -9.984 28.531 10.531 1 88.88 22 GLU B C 1
ATOM 940 O O . GLU B 1 22 ? -10.07 27.375 10.102 1 88.88 22 GLU B O 1
ATOM 945 N N . TYR B 1 23 ? -9.523 29.531 9.898 1 90.25 23 TYR B N 1
ATOM 946 C CA . TYR B 1 23 ? -8.961 29.328 8.562 1 90.25 23 TYR B CA 1
ATOM 947 C C . TYR B 1 23 ? -7.781 28.375 8.609 1 90.25 23 TYR B C 1
ATOM 949 O O . TYR B 1 23 ? -7.707 27.438 7.812 1 90.25 23 TYR B O 1
ATOM 957 N N . VAL B 1 24 ? -6.895 28.516 9.562 1 85.75 24 VAL B N 1
ATOM 958 C CA . VAL B 1 24 ? -5.711 27.672 9.719 1 85.75 24 VAL B CA 1
ATOM 959 C C . VAL B 1 24 ? -6.129 26.234 10.031 1 85.75 24 VAL B C 1
ATOM 961 O O . VAL B 1 24 ? -5.602 25.281 9.453 1 85.75 24 VAL B O 1
ATOM 964 N N . GLN B 1 25 ? -7.09 26.031 10.891 1 88.19 25 GLN B N 1
ATOM 965 C CA . GLN B 1 25 ? -7.578 24.719 11.266 1 88.19 25 GLN B CA 1
ATOM 966 C C . GLN B 1 25 ? -8.195 24 10.078 1 88.19 25 GLN B C 1
ATOM 968 O O . GLN B 1 25 ? -7.945 22.797 9.867 1 88.19 25 GLN B O 1
ATOM 973 N N . THR B 1 26 ? -8.922 24.766 9.281 1 89.56 26 THR B N 1
ATOM 974 C CA . THR B 1 26 ? -9.562 24.188 8.102 1 89.56 26 THR B CA 1
ATOM 975 C C . THR B 1 26 ? -8.516 23.781 7.066 1 89.56 26 THR B C 1
ATOM 977 O O . THR B 1 26 ? -8.633 22.719 6.445 1 89.56 26 THR B O 1
ATOM 980 N N . GLU B 1 27 ? -7.547 24.625 6.898 1 89.94 27 GLU B N 1
ATOM 981 C CA . GLU B 1 27 ? -6.488 24.312 5.941 1 89.94 27 GLU B CA 1
ATOM 982 C C . GLU B 1 27 ? -5.699 23.078 6.379 1 89.94 27 GLU B C 1
ATOM 984 O O . GLU B 1 27 ? -5.348 22.234 5.551 1 89.94 27 GLU B O 1
ATOM 989 N N . GLN B 1 28 ? -5.414 22.922 7.66 1 89 28 GLN B N 1
ATOM 990 C CA . GLN B 1 28 ? -4.711 21.75 8.18 1 89 28 GLN B CA 1
ATOM 991 C C . GLN B 1 28 ? -5.535 20.484 8 1 89 28 GLN B C 1
ATOM 993 O O . GLN B 1 28 ? -4.996 19.438 7.648 1 89 28 GLN B O 1
ATOM 998 N N . GLN B 1 29 ? -6.809 20.641 8.156 1 91.75 29 GLN B N 1
ATOM 999 C CA . GLN B 1 29 ? -7.703 19.5 7.977 1 91.75 29 GLN B CA 1
ATOM 1000 C C . GLN B 1 29 ? -7.75 19.062 6.516 1 91.75 29 GLN B C 1
ATOM 1002 O O . GLN B 1 29 ? -7.738 17.875 6.215 1 91.75 29 GLN B O 1
ATOM 1007 N N . LYS B 1 30 ? -7.801 20.031 5.672 1 94.06 30 LYS B N 1
ATOM 1008 C CA . LYS B 1 30 ? -7.809 19.719 4.242 1 94.06 30 LYS B CA 1
ATOM 1009 C C . LYS B 1 30 ? -6.516 19.031 3.82 1 94.06 30 LYS B C 1
ATOM 1011 O O . LYS B 1 30 ? -6.539 18.078 3.037 1 94.06 30 LYS B O 1
ATOM 1016 N N . ARG B 1 31 ? -5.418 19.453 4.328 1 93.31 31 ARG B N 1
ATOM 1017 C CA . ARG B 1 31 ? -4.129 18.859 4 1 93.31 31 ARG B CA 1
ATOM 1018 C C . ARG B 1 31 ? -4.043 17.422 4.512 1 93.31 31 ARG B C 1
ATOM 1020 O O . ARG B 1 31 ? -3.482 16.547 3.846 1 93.31 31 ARG B O 1
ATOM 1027 N N . ALA B 1 32 ? -4.547 17.234 5.672 1 94.19 32 ALA B N 1
ATOM 1028 C CA . ALA B 1 32 ? -4.582 15.891 6.223 1 94.19 32 ALA B CA 1
ATOM 1029 C C . ALA B 1 32 ? -5.434 14.961 5.355 1 94.19 32 ALA B C 1
ATOM 1031 O O . ALA B 1 32 ? -5.055 13.82 5.102 1 94.19 32 ALA B O 1
ATOM 1032 N N . GLU B 1 33 ? -6.555 15.516 4.91 1 96 33 GLU B N 1
ATOM 1033 C CA . GLU B 1 33 ? -7.426 14.742 4.031 1 96 33 GLU B CA 1
ATOM 1034 C C . GLU B 1 33 ? -6.734 14.414 2.713 1 96 33 GLU B C 1
ATOM 1036 O O . GLU B 1 33 ? -6.863 13.305 2.197 1 96 33 GLU B O 1
ATOM 1041 N N . ASP B 1 34 ? -6.066 15.344 2.156 1 96 34 ASP B N 1
ATOM 1042 C CA . ASP B 1 34 ? -5.312 15.117 0.928 1 96 34 ASP B CA 1
ATOM 1043 C C . ASP B 1 34 ? -4.277 14.016 1.112 1 96 34 ASP B C 1
ATOM 1045 O O . ASP B 1 34 ? -4.094 13.172 0.228 1 96 34 ASP B O 1
ATOM 1049 N N . ARG B 1 35 ? -3.623 14.062 2.256 1 96.88 35 ARG B N 1
ATOM 1050 C CA . ARG B 1 35 ? -2.631 13.031 2.543 1 96.88 35 ARG B CA 1
ATOM 1051 C C . ARG B 1 35 ? -3.285 11.656 2.662 1 96.88 35 ARG B C 1
ATOM 1053 O O . ARG B 1 35 ? -2.76 10.672 2.15 1 96.88 35 ARG B O 1
ATOM 1060 N N . ARG B 1 36 ? -4.406 11.625 3.301 1 97.06 36 ARG B N 1
ATOM 1061 C CA . ARG B 1 36 ? -5.164 10.383 3.422 1 97.06 36 ARG B CA 1
ATOM 1062 C C . ARG B 1 36 ? -5.543 9.844 2.049 1 97.06 36 ARG B C 1
ATOM 1064 O O . ARG B 1 36 ? -5.402 8.641 1.79 1 97.06 36 ARG B O 1
ATOM 1071 N N . ILE B 1 37 ? -6 10.711 1.21 1 97.69 37 ILE B N 1
ATOM 1072 C CA . ILE B 1 37 ? -6.402 10.328 -0.141 1 97.69 37 ILE B CA 1
ATOM 1073 C C . ILE B 1 37 ? -5.195 9.805 -0.91 1 97.69 37 ILE B C 1
ATOM 1075 O O . ILE B 1 37 ? -5.281 8.781 -1.594 1 97.69 37 ILE B O 1
ATOM 1079 N N . ALA B 1 38 ? -4.066 10.477 -0.79 1 97 38 ALA B N 1
ATOM 1080 C CA . ALA B 1 38 ? -2.85 10.07 -1.488 1 97 38 ALA B CA 1
ATOM 1081 C C . ALA B 1 38 ? -2.424 8.664 -1.08 1 97 38 ALA B C 1
ATOM 1083 O O . ALA B 1 38 ? -2.068 7.848 -1.932 1 97 38 ALA B O 1
ATOM 1084 N N . VAL B 1 39 ? -2.461 8.352 0.236 1 97.44 39 VAL B N 1
ATOM 1085 C CA . VAL B 1 39 ? -2.096 7.023 0.729 1 97.44 39 VAL B CA 1
ATOM 1086 C C . VAL B 1 39 ? -3.096 5.988 0.22 1 97.44 39 VAL B C 1
ATOM 1088 O O . VAL B 1 39 ? -2.707 4.895 -0.195 1 97.44 39 VAL B O 1
ATOM 1091 N N . GLY B 1 40 ? -4.379 6.309 0.289 1 97.25 40 GLY B N 1
ATOM 1092 C CA . GLY B 1 40 ? -5.41 5.43 -0.242 1 97.25 40 GLY B CA 1
ATOM 1093 C C . GLY B 1 40 ? -5.207 5.094 -1.707 1 97.25 40 GLY B C 1
ATOM 1094 O O . GLY B 1 40 ? -5.316 3.928 -2.102 1 97.25 40 GLY B O 1
ATOM 1095 N N . GLU B 1 41 ? -4.945 6.086 -2.516 1 97.44 41 GLU B N 1
ATOM 1096 C CA . GLU B 1 41 ? -4.727 5.887 -3.945 1 97.44 41 GLU B CA 1
ATOM 1097 C C . GLU B 1 41 ? -3.5 5.016 -4.199 1 97.44 41 GLU B C 1
ATOM 1099 O O . GLU B 1 41 ? -3.518 4.148 -5.078 1 97.44 41 GLU B O 1
ATOM 1104 N N . LEU B 1 42 ? -2.428 5.285 -3.49 1 97.69 42 LEU B N 1
ATOM 1105 C CA . LEU B 1 42 ? -1.213 4.496 -3.646 1 97.69 42 LEU B CA 1
ATOM 1106 C C . LEU B 1 42 ? -1.476 3.027 -3.328 1 97.69 42 LEU B C 1
ATOM 1108 O O . LEU B 1 42 ? -1.038 2.141 -4.062 1 97.69 42 LEU B O 1
ATOM 1112 N N . THR B 1 43 ? -2.223 2.76 -2.205 1 96.75 43 THR B N 1
ATOM 1113 C CA . THR B 1 43 ? -2.572 1.402 -1.801 1 96.75 43 THR B CA 1
ATOM 1114 C C . THR B 1 43 ? -3.42 0.72 -2.871 1 96.75 43 THR B C 1
ATOM 1116 O O . THR B 1 43 ? -3.211 -0.455 -3.18 1 96.75 43 THR B O 1
ATOM 1119 N N . GLU B 1 44 ? -4.309 1.443 -3.438 1 96.5 44 GLU B N 1
ATOM 1120 C CA . GLU B 1 44 ? -5.172 0.898 -4.48 1 96.5 44 GLU B CA 1
ATOM 1121 C C . GLU B 1 44 ? -4.375 0.56 -5.734 1 96.5 44 GLU B C 1
ATOM 1123 O O . GLU B 1 44 ? -4.586 -0.49 -6.348 1 96.5 44 GLU B O 1
ATOM 1128 N N . ARG B 1 45 ? -3.518 1.424 -6.141 1 95.94 45 ARG B N 1
ATOM 1129 C CA . ARG B 1 45 ? -2.684 1.159 -7.309 1 95.94 45 ARG B CA 1
ATOM 1130 C C . ARG B 1 45 ? -1.818 -0.078 -7.094 1 95.94 45 ARG B C 1
ATOM 1132 O O . ARG B 1 45 ? -1.651 -0.891 -8.008 1 95.94 45 ARG B O 1
ATOM 1139 N N . MET B 1 46 ? -1.293 -0.188 -5.902 1 96.44 46 MET B N 1
ATOM 1140 C CA . MET B 1 46 ? -0.488 -1.357 -5.562 1 96.44 46 MET B CA 1
ATOM 1141 C C . MET B 1 46 ? -1.312 -2.637 -5.672 1 96.44 46 MET B C 1
ATOM 1143 O O . MET B 1 46 ? -0.876 -3.609 -6.289 1 96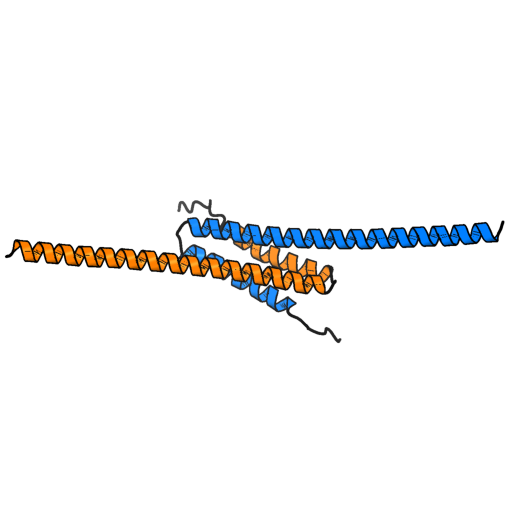.44 46 MET B O 1
ATOM 1147 N N . ARG B 1 47 ? -2.512 -2.613 -5.125 1 96.31 47 ARG B N 1
ATOM 1148 C CA . ARG B 1 47 ? -3.385 -3.781 -5.141 1 96.31 47 ARG B CA 1
ATOM 1149 C C . ARG B 1 47 ? -3.83 -4.113 -6.562 1 96.31 47 ARG B C 1
ATOM 1151 O O . ARG B 1 47 ? -3.852 -5.285 -6.953 1 96.31 47 ARG B O 1
ATOM 1158 N N . ASP B 1 48 ? -4.145 -3.061 -7.297 1 96.12 48 ASP B N 1
ATOM 1159 C CA . ASP B 1 48 ? -4.562 -3.26 -8.68 1 96.12 48 ASP B CA 1
ATOM 1160 C C . ASP B 1 48 ? -3.447 -3.9 -9.508 1 96.12 48 ASP B C 1
ATOM 1162 O O . ASP B 1 48 ? -3.693 -4.832 -10.273 1 96.12 48 ASP B O 1
ATOM 1166 N N . ARG B 1 49 ? -2.27 -3.445 -9.383 1 96.81 49 ARG B N 1
ATOM 1167 C CA . ARG B 1 49 ? -1.152 -3.992 -10.141 1 96.81 49 ARG B CA 1
ATOM 1168 C C . ARG B 1 49 ? -0.86 -5.434 -9.734 1 96.81 49 ARG B C 1
ATOM 1170 O O . ARG B 1 49 ? -0.584 -6.281 -10.578 1 96.81 49 ARG B O 1
ATOM 1177 N N . TYR B 1 50 ? -0.935 -5.613 -8.422 1 97.62 50 TYR B N 1
ATOM 1178 C CA . TYR B 1 50 ? -0.777 -6.984 -7.953 1 97.62 50 TYR B CA 1
ATOM 1179 C C . TYR B 1 50 ? -1.753 -7.918 -8.656 1 97.62 50 TYR B C 1
ATOM 1181 O O . TYR B 1 50 ? -1.356 -8.969 -9.172 1 97.62 50 TYR B O 1
ATOM 1189 N N . TRP B 1 51 ? -2.977 -7.488 -8.656 1 96.56 51 TRP B N 1
ATOM 1190 C CA . TRP B 1 51 ? -4.004 -8.336 -9.25 1 96.56 51 TRP B CA 1
ATOM 1191 C C . TRP B 1 51 ? -3.73 -8.578 -10.727 1 96.56 51 TRP B C 1
ATOM 1193 O O . TRP B 1 51 ? -3.844 -9.703 -11.211 1 96.56 51 TRP B O 1
ATOM 1203 N N . ARG B 1 52 ? -3.25 -7.594 -11.453 1 95.62 52 ARG B N 1
ATOM 1204 C CA . ARG B 1 52 ? -2.953 -7.719 -12.875 1 95.62 52 ARG B CA 1
ATOM 1205 C C . ARG B 1 52 ? -1.781 -8.672 -13.109 1 95.62 52 ARG B C 1
ATOM 1207 O O . ARG B 1 52 ? -1.798 -9.4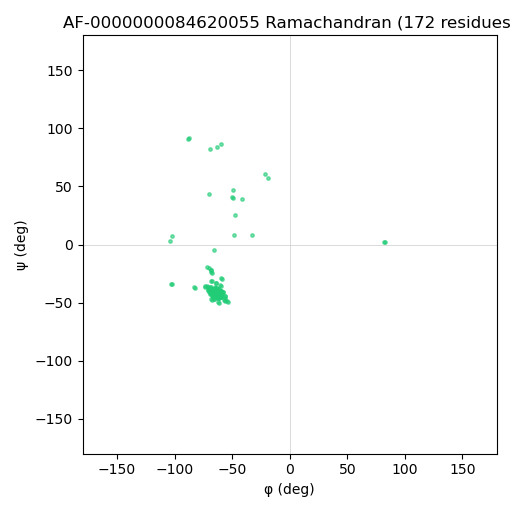69 -14.047 1 95.62 52 ARG B O 1
ATOM 1214 N N . VAL B 1 53 ? -0.799 -8.625 -12.281 1 95.44 53 VAL B N 1
ATOM 1215 C CA . VAL B 1 53 ? 0.361 -9.5 -12.398 1 95.44 53 VAL B CA 1
ATOM 1216 C C . VAL B 1 53 ? -0.042 -10.938 -12.07 1 95.44 53 VAL B C 1
ATOM 1218 O O . VAL B 1 53 ? 0.33 -11.875 -12.781 1 95.44 53 VAL B O 1
ATOM 1221 N N . GLU B 1 54 ? -0.899 -11.07 -11.023 1 95.44 54 GLU B N 1
ATOM 1222 C CA . GLU B 1 54 ? -1.368 -12.391 -10.609 1 95.44 54 GLU B CA 1
ATOM 1223 C C . GLU B 1 54 ? -2.203 -13.047 -11.695 1 95.44 54 GLU B C 1
ATOM 1225 O O . GLU B 1 54 ? -2.102 -14.258 -11.922 1 95.44 54 GLU B O 1
ATOM 1230 N N . GLU B 1 55 ? -2.906 -12.25 -12.43 1 93.5 55 GLU B N 1
ATOM 1231 C CA . GLU B 1 55 ? -3.793 -12.734 -13.477 1 93.5 55 GLU B CA 1
ATOM 1232 C C . GLU B 1 55 ? -3 -13.344 -14.633 1 93.5 55 GLU B C 1
ATOM 1234 O O . GLU B 1 55 ? -3.531 -14.141 -15.406 1 93.5 55 GLU B O 1
ATOM 1239 N N . THR B 1 56 ? -1.7 -12.953 -14.75 1 92.25 56 THR B N 1
ATOM 1240 C CA . THR B 1 56 ? -0.877 -13.492 -15.828 1 92.25 56 THR B CA 1
ATOM 1241 C C . THR B 1 56 ? -0.543 -14.961 -15.57 1 92.25 56 THR B C 1
ATOM 1243 O O . THR B 1 56 ? -0.127 -15.68 -16.484 1 92.25 56 THR B O 1
ATOM 1246 N N . GLY B 1 57 ? -0.661 -15.414 -14.344 1 91.19 57 GLY B N 1
ATOM 1247 C CA . GLY B 1 57 ? -0.407 -16.797 -13.992 1 91.19 57 GLY B CA 1
ATOM 1248 C C . GLY B 1 57 ? 1.065 -17.109 -13.789 1 91.19 57 GLY B C 1
ATOM 1249 O O . GLY B 1 57 ? 1.44 -18.25 -13.555 1 91.19 57 GLY B O 1
ATOM 1250 N N . ASP B 1 58 ? 1.854 -16.125 -13.906 1 92.75 58 ASP B N 1
ATOM 1251 C CA . ASP B 1 58 ? 3.293 -16.266 -13.703 1 92.75 58 ASP B CA 1
ATOM 1252 C C . ASP B 1 58 ? 3.658 -16.062 -12.234 1 92.75 58 ASP B C 1
ATOM 1254 O O . ASP B 1 58 ? 3.885 -14.938 -11.797 1 92.75 58 ASP B O 1
ATOM 1258 N N . ALA B 1 59 ? 3.684 -17.125 -11.477 1 92.88 59 ALA B N 1
ATOM 1259 C CA . ALA B 1 59 ? 3.889 -17.078 -10.031 1 92.88 59 ALA B CA 1
ATOM 1260 C C . ALA B 1 59 ? 5.227 -16.438 -9.688 1 92.88 59 ALA B C 1
ATOM 1262 O O . ALA B 1 59 ? 5.332 -15.695 -8.703 1 92.88 59 ALA B O 1
ATOM 1263 N N . GLU B 1 60 ? 6.168 -16.797 -10.492 1 93.75 60 GLU B N 1
ATOM 1264 C CA . GLU B 1 60 ? 7.492 -16.234 -10.234 1 93.75 60 GLU B CA 1
ATOM 1265 C C . GLU B 1 60 ? 7.508 -14.727 -10.398 1 93.75 60 GLU B C 1
ATOM 1267 O O . GLU B 1 60 ? 8.086 -14.008 -9.586 1 93.75 60 GLU B O 1
ATOM 1272 N N . ARG B 1 61 ? 6.828 -14.266 -11.453 1 95.5 61 ARG B N 1
ATOM 1273 C CA . ARG B 1 61 ? 6.719 -12.828 -11.695 1 95.5 61 ARG B CA 1
ATOM 1274 C C . ARG B 1 61 ? 5.961 -12.141 -10.562 1 95.5 61 ARG B C 1
ATOM 1276 O O . ARG B 1 61 ? 6.355 -11.062 -10.109 1 95.5 61 ARG B O 1
ATOM 1283 N N . THR B 1 62 ? 4.906 -12.797 -10.102 1 96.75 62 THR B N 1
ATOM 1284 C CA . THR B 1 62 ? 4.105 -12.234 -9.016 1 96.75 62 THR B CA 1
ATOM 1285 C C . THR B 1 62 ? 4.914 -12.172 -7.727 1 96.75 62 THR B C 1
ATOM 1287 O O . THR B 1 62 ? 4.898 -11.156 -7.027 1 96.75 62 THR B O 1
ATOM 1290 N N . GLN B 1 63 ? 5.629 -13.219 -7.48 1 97.06 63 GLN B N 1
ATOM 1291 C CA . GLN B 1 63 ? 6.449 -13.25 -6.273 1 97.06 63 GLN B CA 1
ATOM 1292 C C . GLN B 1 63 ? 7.539 -12.18 -6.324 1 97.06 63 GLN B C 1
ATOM 1294 O O . GLN B 1 63 ? 7.863 -11.57 -5.301 1 97.06 63 GLN B O 1
ATOM 1299 N N . PHE B 1 64 ? 8.102 -12.008 -7.492 1 97.62 64 PHE B N 1
ATOM 1300 C CA . PHE B 1 64 ? 9.133 -10.992 -7.672 1 97.62 64 PHE B CA 1
ATOM 1301 C C . PHE B 1 64 ? 8.562 -9.602 -7.402 1 97.62 64 PHE B C 1
ATOM 1303 O O . PHE B 1 64 ? 9.18 -8.797 -6.695 1 97.62 64 PHE B O 1
ATOM 1310 N N . PHE B 1 65 ? 7.367 -9.297 -7.887 1 98.31 65 PHE B N 1
ATOM 1311 C CA . PHE B 1 65 ? 6.668 -8.047 -7.652 1 98.31 65 PHE B CA 1
ATOM 1312 C C . PHE B 1 65 ? 6.488 -7.793 -6.16 1 98.31 65 PHE B C 1
ATOM 1314 O O . PHE B 1 65 ? 6.848 -6.727 -5.656 1 98.31 65 PHE B O 1
ATOM 1321 N N . ILE B 1 66 ? 6.016 -8.805 -5.434 1 98.25 66 ILE B N 1
ATOM 1322 C CA . ILE B 1 66 ? 5.734 -8.695 -4.008 1 98.25 66 ILE B CA 1
ATOM 1323 C C . ILE B 1 66 ? 7.035 -8.461 -3.242 1 98.25 66 ILE B C 1
ATOM 1325 O O . ILE B 1 66 ? 7.094 -7.605 -2.352 1 98.25 66 ILE B O 1
ATOM 1329 N N . SER B 1 67 ? 8.039 -9.164 -3.637 1 98.12 67 SER B N 1
ATOM 1330 C CA . SER B 1 67 ? 9.328 -9.047 -2.971 1 98.12 67 SER B CA 1
ATOM 1331 C C . SER B 1 67 ? 9.914 -7.645 -3.146 1 98.12 67 SER B C 1
ATOM 1333 O O . SER B 1 67 ? 10.508 -7.094 -2.217 1 98.12 67 SER B O 1
ATOM 1335 N N . MET B 1 68 ? 9.727 -7.043 -4.305 1 97.88 68 MET B N 1
ATOM 1336 C CA . MET B 1 68 ? 10.211 -5.691 -4.559 1 97.88 68 MET B CA 1
ATOM 1337 C C . MET B 1 68 ? 9.477 -4.672 -3.688 1 97.88 68 MET B C 1
ATOM 1339 O O . MET B 1 68 ? 10.102 -3.783 -3.107 1 97.88 68 MET B O 1
ATOM 1343 N N . LEU B 1 69 ? 8.195 -4.902 -3.611 1 98.31 69 LEU B N 1
ATOM 1344 C CA . LEU B 1 69 ? 7.41 -4.016 -2.764 1 98.31 69 LEU B CA 1
ATOM 1345 C C . LEU B 1 69 ? 7.867 -4.105 -1.312 1 98.31 69 LEU B C 1
ATOM 1347 O O . LEU B 1 69 ? 8.125 -3.08 -0.674 1 98.31 69 LEU B O 1
ATOM 1351 N N . GLU B 1 70 ? 7.992 -5.258 -0.766 1 98.06 70 GLU B N 1
ATOM 1352 C CA . GLU B 1 70 ? 8.391 -5.461 0.622 1 98.06 70 GLU B CA 1
ATOM 1353 C C . GLU B 1 70 ? 9.773 -4.871 0.887 1 98.06 70 GLU B C 1
ATOM 1355 O O . GLU B 1 70 ? 10 -4.238 1.92 1 98.06 70 GLU B O 1
ATOM 1360 N N . ALA B 1 71 ? 10.633 -5.043 -0.053 1 97.62 71 ALA B N 1
ATOM 1361 C CA . ALA B 1 71 ? 12.023 -4.621 0.108 1 97.62 71 ALA B CA 1
ATOM 1362 C C . ALA B 1 71 ? 12.133 -3.102 0.156 1 97.62 71 ALA B C 1
ATOM 1364 O O . ALA B 1 71 ? 13.07 -2.559 0.742 1 97.62 71 ALA B O 1
ATOM 1365 N N . THR B 1 72 ? 11.18 -2.473 -0.404 1 96.88 72 THR B N 1
ATOM 1366 C CA . THR B 1 72 ? 11.273 -1.018 -0.477 1 96.88 72 THR B CA 1
ATOM 1367 C C . THR B 1 72 ? 10.375 -0.364 0.573 1 96.88 72 THR B C 1
ATOM 1369 O O . THR B 1 72 ? 10.742 0.657 1.158 1 96.88 72 THR B O 1
ATOM 1372 N N . VAL B 1 73 ? 9.234 -0.972 0.873 1 97.5 73 VAL B N 1
ATOM 1373 C CA . VAL B 1 73 ? 8.25 -0.368 1.759 1 97.5 73 VAL B CA 1
ATOM 1374 C C . VAL B 1 73 ? 8.625 -0.634 3.215 1 97.5 73 VAL B C 1
ATOM 1376 O O . VAL B 1 73 ? 8.523 0.257 4.062 1 97.5 73 VAL B O 1
ATOM 1379 N N . ASN B 1 74 ? 9.156 -1.788 3.527 1 97.19 74 ASN B N 1
ATOM 1380 C CA . ASN B 1 74 ? 9.445 -2.158 4.91 1 97.19 74 ASN B CA 1
ATOM 1381 C C . ASN B 1 74 ? 10.477 -1.228 5.535 1 97.19 74 ASN B C 1
ATOM 1383 O O . ASN B 1 74 ? 10.297 -0.754 6.66 1 97.19 74 ASN B O 1
ATOM 1387 N N . PRO B 1 75 ? 11.594 -0.9 4.867 1 96.5 75 PRO B N 1
ATOM 1388 C CA . PRO B 1 75 ? 12.562 0.027 5.465 1 96.5 75 PRO B CA 1
ATOM 1389 C C . PRO B 1 75 ? 11.961 1.404 5.738 1 96.5 75 PRO B C 1
ATOM 1391 O O . PRO B 1 75 ? 12.336 2.061 6.715 1 96.5 75 PRO B O 1
ATOM 1394 N N . ILE B 1 76 ? 11.094 1.81 4.879 1 97.06 76 ILE B N 1
ATOM 1395 C CA . ILE B 1 76 ? 10.461 3.105 5.07 1 97.06 76 ILE B CA 1
ATOM 1396 C C . ILE B 1 76 ? 9.586 3.072 6.324 1 97.06 76 ILE B C 1
ATOM 1398 O O . ILE B 1 76 ? 9.648 3.979 7.156 1 97.06 76 ILE B O 1
ATOM 1402 N N . ILE B 1 77 ? 8.781 2.055 6.473 1 96.62 77 ILE B N 1
ATOM 1403 C CA . ILE B 1 77 ? 7.941 1.885 7.656 1 96.62 77 ILE B CA 1
ATOM 1404 C C . ILE B 1 77 ? 8.812 1.891 8.906 1 96.62 77 ILE B C 1
ATOM 1406 O O . ILE B 1 77 ? 8.5 2.58 9.883 1 96.62 77 ILE B O 1
ATOM 1410 N N . SER B 1 78 ? 9.875 1.211 8.844 1 95.19 78 SER B N 1
ATOM 1411 C CA . SER B 1 78 ? 10.773 1.099 9.992 1 95.19 78 SER B CA 1
ATOM 1412 C C . SER B 1 78 ? 11.391 2.447 10.344 1 95.19 78 SER B C 1
ATOM 1414 O O . SER B 1 78 ? 11.594 2.756 11.523 1 95.19 78 SER B O 1
ATOM 1416 N N . ARG B 1 79 ? 11.773 3.225 9.383 1 94.44 79 ARG B N 1
ATOM 1417 C CA . ARG B 1 79 ? 12.383 4.535 9.578 1 94.44 79 ARG B CA 1
ATOM 1418 C C . ARG B 1 79 ? 11.453 5.461 10.352 1 94.44 79 ARG B C 1
ATOM 1420 O O . ARG B 1 79 ? 11.906 6.344 11.086 1 94.44 79 ARG B O 1
ATOM 1427 N N . PHE B 1 80 ? 10.203 5.293 10.227 1 94.06 80 PHE B N 1
ATOM 1428 C CA . PHE B 1 80 ? 9.242 6.188 10.859 1 94.06 80 PHE B CA 1
ATOM 1429 C C . PHE B 1 80 ? 8.656 5.555 12.117 1 94.06 80 PHE B C 1
ATOM 1431 O O . PHE B 1 80 ? 7.676 6.059 12.672 1 94.06 80 PHE B O 1
ATOM 1438 N N . ASP B 1 81 ? 9.156 4.48 12.5 1 81.56 81 ASP B N 1
ATOM 1439 C CA . ASP B 1 81 ? 8.781 3.877 13.773 1 81.56 81 ASP B CA 1
ATOM 1440 C C . ASP B 1 81 ? 9.312 4.695 14.953 1 81.56 81 ASP B C 1
ATOM 1442 O O . ASP B 1 81 ? 10.508 4.977 15.031 1 81.56 81 ASP B O 1
ATOM 1446 N N . ASP B 1 82 ? 9.25 5.969 15 1 62.16 82 ASP B N 1
ATOM 1447 C CA . ASP B 1 82 ? 9.836 6.914 15.938 1 62.16 82 ASP B CA 1
ATOM 1448 C C . ASP B 1 82 ? 9.594 6.477 17.375 1 62.16 82 ASP B C 1
ATOM 1450 O O . ASP B 1 82 ? 9.766 7.262 18.312 1 62.16 82 ASP B O 1
ATOM 1454 N N . ASN B 1 83 ? 9.383 5.422 17.984 1 53.09 83 ASN B N 1
ATOM 1455 C CA . ASN B 1 83 ? 9.922 5.703 19.312 1 53.09 83 ASN B CA 1
ATOM 1456 C C . ASN B 1 83 ? 11.32 6.301 19.234 1 53.09 83 ASN B C 1
ATOM 1458 O O . ASN B 1 83 ? 12.086 6.223 20.203 1 53.09 83 ASN B O 1
ATOM 1462 N N . SER B 1 84 ? 11.828 6.648 18.125 1 44.38 84 SER B N 1
ATOM 1463 C CA . SER B 1 84 ? 13.156 7.223 18.312 1 44.38 84 SER B CA 1
ATOM 1464 C C . SER B 1 84 ? 13.086 8.578 19 1 44.38 84 SER B C 1
ATOM 1466 O O . SER B 1 84 ? 12.414 9.492 18.531 1 44.38 84 SER B O 1
ATOM 1468 N N . ASN B 1 85 ? 12.984 8.711 20.297 1 43.22 85 ASN B N 1
ATOM 1469 C CA . ASN B 1 85 ? 13.414 9.797 21.172 1 43.22 85 ASN B CA 1
ATOM 1470 C C . ASN B 1 85 ? 14.5 10.648 20.531 1 43.22 85 ASN B C 1
ATOM 1472 O O . ASN B 1 85 ? 15.625 10.188 20.344 1 43.22 85 ASN B O 1
ATOM 1476 N N . GLU B 1 86 ? 14.305 11.211 19.562 1 39.81 86 GLU B N 1
ATOM 1477 C CA . GLU B 1 86 ? 15.312 12.242 19.312 1 39.81 86 GLU B CA 1
ATOM 1478 C C . GLU B 1 86 ? 15.516 13.125 20.547 1 39.81 86 GLU B C 1
ATOM 1480 O O . GLU B 1 86 ? 14.664 13.969 20.859 1 39.81 86 GLU B O 1
ATOM 1485 N N . LYS B 1 87 ? 15.656 12.539 21.719 1 38.84 87 LYS B N 1
ATOM 1486 C CA . LYS B 1 87 ? 16.344 13.25 22.797 1 38.84 87 LYS B CA 1
ATOM 1487 C C . LYS B 1 87 ? 17.688 13.82 22.312 1 38.84 87 LYS B C 1
ATOM 1489 O O . LYS B 1 87 ? 18.734 13.273 22.625 1 38.84 87 LYS B O 1
ATOM 1494 N N . THR B 1 88 ? 18.016 14.43 21.109 1 29.92 88 THR B N 1
ATOM 1495 C CA . THR B 1 88 ? 19.188 15.281 21.312 1 29.92 88 THR B CA 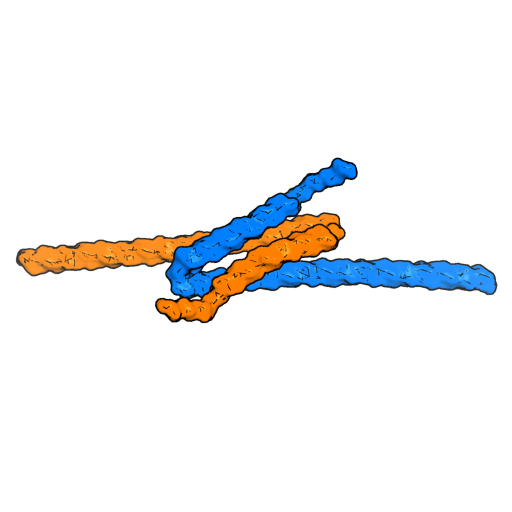1
ATOM 1496 C C . THR B 1 88 ? 18.781 16.609 21.953 1 29.92 88 THR B C 1
ATOM 1498 O O . THR B 1 88 ? 17.781 17.219 21.562 1 29.92 88 THR B O 1
#

Secondary structure (DSSP, 8-state):
-HHHHHHHHHHHHHHHHHHHHHHHHHHHHHHHHHHHHHHHHHHHHHHHHHHHHHHTT-HHHHHHHHHHHHHHHHHHHHHT--------/-HHHHHHHHHHHHHHHHHHHHHHHHHHHHHHHHHHHHHHHHHHHHHHHHHHHHHHTT-HHHHHHHHHHHHHHHHHHHHHT-TT-----

Radius of gyration: 29.08 Å; Cα contacts (8 Å, |Δi|>4): 65; chains: 2; bounding box: 37×119×54 Å

Solvent-accessible surface area (backbone atoms only — not comparable to full-atom values): 9786 Å² total; per-residue (Å²): 113,71,68,59,53,52,51,49,51,52,45,51,52,47,50,50,50,51,50,47,52,51,50,53,53,50,52,53,50,51,51,52,47,51,49,52,49,53,53,51,51,53,49,47,52,52,52,51,48,50,51,56,41,50,70,69,67,42,62,68,61,34,52,51,53,52,51,54,48,50,68,54,49,50,60,54,54,58,68,66,60,60,79,65,68,76,76,120,111,72,68,59,53,52,50,49,51,52,44,51,50,48,50,50,49,51,50,48,52,51,49,52,54,50,52,53,49,50,50,51,49,53,49,51,49,51,52,53,50,52,48,47,53,52,53,50,49,50,51,58,41,51,69,69,67,42,61,66,60,35,51,50,53,52,50,53,49,50,67,54,49,49,59,55,53,57,70,65,55,50,87,62,71,76,77,123